Protein AF-A0A374HIF1-F1 (afdb_monomer)

Foldseek 3Di:
DDPDDDPDDDDDDDDPDDPPPDPPDDDPDDDPLQDDDPVLVVLLVVQLVQLVVVLVVQVVVVVVVDPDFWKKKWFFDPVQLDPVLVVVVQCLQCVVVDNQWPQDQASGITIGTDPDSVSSVSVNVLSVVRVVCRVNSSGTPHMHTDDQDFDPDDPVPPDGDRDRPHPDD

Sequence (169 aa):
MNEKYLPIKIFEKRKDYDDRSTEGGGDSHESSWVLHGEELNIHANYLNKNVRTVQASFKKWKEEQRTLPMIISTTVIDQAVAKTHRGRIVNLLENDGRDNVIGVFGDRQLLSMVTEESVLETICEALEKKEDEATLISSIADIDVFSPFIEPFEKENNVYSFLYNSKCR

Radius of gyration: 21.27 Å; Cα contacts (8 Å, |Δi|>4): 181; chains: 1; bounding box: 69×38×54 Å

Solvent-accessible surface area (backbone atoms only — not comparable to full-atom values): 10552 Å² total; per-residue (Å²): 134,84,84,78,75,73,87,80,81,83,84,73,80,83,67,100,67,74,91,56,81,73,82,69,79,80,71,88,66,82,61,92,76,50,41,58,74,68,61,33,50,53,49,32,53,50,50,46,52,34,49,52,52,41,50,58,48,49,53,52,46,60,73,67,64,57,92,65,76,52,40,32,33,39,29,43,30,82,90,38,68,48,74,73,51,46,53,56,57,49,51,57,60,29,67,82,80,46,92,25,65,78,46,72,49,62,95,46,27,37,32,30,49,55,88,53,72,66,48,58,50,50,47,46,54,53,45,68,40,45,86,87,31,24,63,61,53,44,29,46,69,45,50,45,71,54,73,84,81,77,69,81,81,52,84,89,71,81,59,87,69,82,73,79,71,73,76,84,128

Secondary structure (DSSP, 8-state):
-----------PPPPS---S--------SPPTT---HHHHHHHHHHHHHHHHHHHHHHHHHHHTT-SSPEEEEEEEPGGG-SHHHHHHHHHHHTTTSS--EEEEETTTEEEEEE-SHHHHHHHHHHHH-TTTTHHHHHHEEEEEE-----PPP-TTT------------

Mean predicted aligned error: 13.46 Å

Nearest PDB structures (foldseek):
  2ibo-assembly1_D  TM=5.120E-01  e=5.870E-01  Streptococcus pneumoniae TIGR4
  7e7i-assembly1_A  TM=5.452E-01  e=1.735E+00  Homo sapiens
  1zn0-assembly1_B  TM=5.148E-01  e=1.628E+00  Escherichia coli
  6zv9-assembly1_A  TM=3.798E-01  e=2.387E+00  synthetic construct

Structure (mmCIF, N/CA/C/O backbone):
data_AF-A0A374HIF1-F1
#
_entry.id   AF-A0A374HIF1-F1
#
loop_
_atom_site.group_PDB
_atom_site.id
_atom_site.type_symbol
_atom_site.label_atom_id
_atom_site.label_alt_id
_atom_site.label_comp_id
_atom_site.label_asym_id
_atom_site.label_entity_id
_atom_site.label_seq_id
_atom_site.pdbx_PDB_ins_code
_atom_site.Cartn_x
_atom_site.Cartn_y
_atom_site.Cartn_z
_atom_site.occupancy
_atom_site.B_iso_or_equiv
_atom_site.auth_seq_id
_atom_site.auth_comp_id
_atom_site.auth_asym_id
_atom_site.auth_atom_id
_atom_site.pdbx_PDB_model_num
ATOM 1 N N . MET A 1 1 ? -51.234 -22.488 -25.392 1.00 36.44 1 MET A N 1
ATOM 2 C CA . MET A 1 1 ? -50.145 -22.899 -24.483 1.00 36.44 1 MET A CA 1
ATOM 3 C C . MET A 1 1 ? -48.886 -22.233 -25.004 1.00 36.44 1 MET A C 1
ATOM 5 O O . MET A 1 1 ? -48.563 -22.444 -26.161 1.00 36.44 1 MET A O 1
ATOM 9 N N . ASN A 1 2 ? -48.292 -21.321 -24.233 1.00 48.66 2 ASN A N 1
ATOM 10 C CA . ASN A 1 2 ? -47.144 -20.526 -24.673 1.00 48.66 2 ASN A CA 1
ATOM 11 C C . ASN A 1 2 ? -45.870 -21.301 -24.321 1.00 48.66 2 ASN A C 1
ATOM 13 O O . ASN A 1 2 ? -45.522 -21.391 -23.143 1.00 48.66 2 ASN A O 1
ATOM 17 N N . GLU A 1 3 ? -45.215 -21.896 -25.315 1.00 55.22 3 GLU A N 1
ATOM 18 C CA . GLU A 1 3 ? -43.920 -22.543 -25.116 1.00 55.22 3 GLU A CA 1
ATOM 19 C C . GLU A 1 3 ? -42.866 -21.469 -24.827 1.00 55.22 3 GLU A C 1
ATOM 21 O O . GLU A 1 3 ? -42.396 -20.752 -25.708 1.00 55.22 3 GLU A O 1
ATOM 26 N N . LYS A 1 4 ? -42.538 -21.312 -23.542 1.00 54.22 4 LYS A N 1
ATOM 27 C CA . LYS A 1 4 ? -41.401 -20.513 -23.090 1.00 54.22 4 LYS A CA 1
ATOM 28 C C . LYS A 1 4 ? -40.127 -21.298 -23.384 1.00 54.22 4 LYS A C 1
ATOM 30 O O . LYS A 1 4 ? -39.724 -22.140 -22.586 1.00 54.22 4 LYS A O 1
ATOM 35 N N . TYR A 1 5 ? -39.480 -21.002 -24.503 1.00 63.34 5 TYR A N 1
ATOM 36 C CA . TYR A 1 5 ? -38.093 -21.402 -24.702 1.00 63.34 5 TYR A CA 1
ATOM 37 C C . TYR A 1 5 ? -37.232 -20.617 -23.707 1.00 63.34 5 TYR A C 1
ATOM 39 O O . TYR A 1 5 ? -37.193 -19.386 -23.736 1.00 63.34 5 TYR A O 1
ATOM 47 N N . LEU A 1 6 ? -36.585 -21.325 -22.778 1.00 68.31 6 LEU A N 1
ATOM 48 C CA . LEU A 1 6 ? -35.538 -20.737 -21.946 1.00 68.31 6 LEU A CA 1
ATOM 49 C C . LEU A 1 6 ? -34.458 -20.173 -22.885 1.00 68.31 6 LEU A C 1
ATOM 51 O O . LEU A 1 6 ? -34.111 -20.854 -23.852 1.00 68.31 6 LEU A O 1
ATOM 55 N N . PRO A 1 7 ? -33.922 -18.964 -22.648 1.00 59.06 7 PRO A N 1
ATOM 56 C CA . PRO A 1 7 ? -32.849 -18.436 -23.478 1.00 59.06 7 PRO A CA 1
ATOM 57 C C . PRO A 1 7 ? -31.642 -19.379 -23.397 1.00 59.06 7 PRO A C 1
ATOM 59 O O . PRO A 1 7 ? -30.983 -19.490 -22.362 1.00 59.06 7 PRO A O 1
ATOM 62 N N . ILE A 1 8 ? -31.379 -20.093 -24.492 1.00 68.25 8 ILE A N 1
ATOM 63 C CA . ILE A 1 8 ? -30.235 -20.994 -24.607 1.00 68.25 8 ILE A CA 1
ATOM 64 C C . ILE A 1 8 ? -28.992 -20.120 -24.751 1.00 68.25 8 ILE A C 1
ATOM 66 O O . ILE A 1 8 ? -28.794 -19.454 -25.766 1.00 68.25 8 ILE A O 1
ATOM 70 N N . LYS A 1 9 ? -28.147 -20.116 -23.719 1.00 58.75 9 LYS A N 1
ATOM 71 C CA . LYS A 1 9 ? -26.840 -19.462 -23.754 1.00 58.75 9 LYS A CA 1
ATOM 72 C C . LYS A 1 9 ? -25.814 -20.468 -24.267 1.00 58.75 9 LYS A C 1
ATOM 74 O O . LYS A 1 9 ? -25.386 -21.359 -23.538 1.00 58.75 9 LYS A O 1
ATOM 79 N N . ILE A 1 10 ? -25.479 -20.351 -25.547 1.00 67.75 10 ILE A N 1
ATOM 80 C CA . ILE A 1 10 ? -24.488 -21.197 -26.213 1.00 67.75 10 ILE A CA 1
ATOM 81 C C . ILE A 1 10 ? -23.098 -20.667 -25.854 1.00 67.75 10 ILE A C 1
ATOM 83 O O . ILE A 1 10 ? -22.796 -19.499 -26.090 1.00 67.75 10 ILE A O 1
ATOM 87 N N . PHE A 1 11 ? -22.258 -21.523 -25.277 1.00 63.53 11 PHE A N 1
ATOM 88 C CA . PHE A 1 11 ? -20.843 -21.241 -25.056 1.00 63.53 11 PHE A CA 1
ATOM 89 C C . PHE A 1 11 ? -20.039 -21.995 -26.116 1.00 63.53 11 PHE A C 1
ATOM 91 O O . PHE A 1 11 ? -19.940 -23.219 -26.068 1.00 63.53 11 PHE A O 1
ATOM 98 N N . GLU A 1 12 ? -19.489 -21.274 -27.090 1.00 65.06 12 GLU A N 1
ATOM 99 C CA . GLU A 1 12 ? -18.552 -21.833 -28.067 1.00 65.06 12 GLU A CA 1
ATOM 100 C C . GLU A 1 12 ? -17.117 -21.626 -27.551 1.00 65.06 12 GLU A C 1
ATOM 102 O O . GLU A 1 12 ? -16.785 -20.561 -27.018 1.00 65.06 12 GLU A O 1
ATOM 107 N N . LYS A 1 13 ? -16.250 -22.642 -27.679 1.00 64.44 13 LYS A N 1
ATOM 108 C CA . LYS A 1 13 ? -14.803 -22.450 -27.489 1.00 64.44 13 LYS A CA 1
ATOM 109 C C . LYS A 1 13 ? -14.331 -21.436 -28.532 1.00 64.44 13 LYS A C 1
ATOM 111 O O . LYS A 1 13 ? -14.732 -21.530 -29.689 1.00 64.44 13 LYS A O 1
ATOM 116 N N . ARG A 1 14 ? -13.501 -20.472 -28.122 1.00 54.78 14 ARG A N 1
ATOM 117 C CA . ARG A 1 14 ? -12.984 -19.431 -29.022 1.00 54.78 14 ARG A CA 1
ATOM 118 C C . ARG A 1 14 ? -12.375 -20.089 -30.264 1.00 54.78 14 ARG A C 1
ATOM 120 O O . ARG A 1 14 ? -11.536 -20.974 -30.126 1.00 54.78 14 ARG A O 1
ATOM 127 N N . LYS A 1 15 ? -12.835 -19.672 -31.445 1.00 57.47 15 LYS A N 1
ATOM 128 C CA . LYS A 1 15 ? -12.153 -19.943 -32.716 1.00 57.47 15 LYS A CA 1
ATOM 129 C C . LYS A 1 15 ? -10.858 -19.135 -32.710 1.00 57.47 15 LYS A C 1
ATOM 131 O O . LYS A 1 15 ? -10.864 -18.038 -32.161 1.00 57.47 15 LYS A O 1
ATOM 136 N N . ASP A 1 16 ? -9.786 -19.712 -33.244 1.00 55.06 16 ASP A N 1
ATOM 137 C CA . ASP A 1 16 ? -8.391 -19.251 -33.186 1.00 55.06 16 ASP A CA 1
ATOM 138 C C . ASP A 1 16 ? -8.149 -17.851 -33.786 1.00 55.06 16 ASP A C 1
ATOM 140 O O . ASP A 1 16 ? -7.482 -17.693 -34.807 1.00 55.06 16 ASP A O 1
ATOM 144 N N . TYR A 1 17 ? -8.696 -16.816 -33.156 1.00 50.25 17 TYR A N 1
ATOM 145 C CA . TYR A 1 17 ? -8.352 -15.431 -33.416 1.00 50.25 17 TYR A CA 1
ATOM 146 C C . TYR A 1 17 ? -8.548 -14.612 -32.139 1.00 50.25 17 TYR A C 1
ATOM 148 O O . TYR A 1 17 ? -9.664 -14.404 -31.656 1.00 50.25 17 TYR A O 1
ATOM 156 N N . ASP A 1 18 ? -7.420 -14.231 -31.549 1.00 48.94 18 ASP A N 1
ATOM 157 C CA . ASP A 1 18 ? -7.336 -13.373 -30.379 1.00 48.94 18 ASP A CA 1
ATOM 158 C C . ASP A 1 18 ? -7.453 -11.911 -30.831 1.00 48.94 18 ASP A C 1
ATOM 160 O O . ASP A 1 18 ? -6.488 -11.312 -31.291 1.00 48.94 18 ASP A O 1
ATOM 164 N N . ASP A 1 19 ? -8.656 -11.339 -30.736 1.00 55.94 19 ASP A N 1
ATOM 165 C CA . ASP A 1 19 ? -8.901 -9.903 -30.969 1.00 55.94 19 ASP A CA 1
ATOM 166 C C . ASP A 1 19 ? -8.434 -9.021 -29.793 1.00 55.94 19 ASP A C 1
ATOM 168 O O . ASP A 1 19 ? -8.687 -7.815 -29.749 1.00 55.94 19 ASP A O 1
ATOM 172 N N . ARG A 1 20 ? -7.746 -9.601 -28.804 1.00 53.78 20 ARG A N 1
ATOM 173 C CA . ARG A 1 20 ? -6.934 -8.840 -27.859 1.00 53.78 20 ARG A CA 1
ATOM 174 C C . ARG A 1 20 ? -5.504 -8.985 -28.338 1.00 53.78 20 ARG A C 1
ATOM 176 O O . ARG A 1 20 ? -5.039 -10.103 -28.499 1.00 53.78 20 ARG A O 1
ATOM 183 N N . SER A 1 21 ? -4.830 -7.862 -28.590 1.00 45.09 21 SER A N 1
ATOM 184 C CA . SER A 1 21 ? -3.400 -7.836 -28.896 1.00 45.09 21 SER A CA 1
ATOM 185 C C . SER A 1 21 ? -2.674 -8.907 -28.091 1.00 45.09 21 SER A C 1
ATOM 187 O O . SER A 1 21 ? -2.700 -8.869 -26.860 1.00 45.09 21 SER A O 1
ATOM 189 N N . THR A 1 22 ? -2.069 -9.855 -28.805 1.00 46.09 22 THR A N 1
ATOM 190 C CA . THR A 1 22 ? -1.144 -10.844 -28.259 1.00 46.09 22 THR A CA 1
ATOM 191 C C . THR A 1 22 ? -0.249 -10.165 -27.233 1.00 46.09 22 THR A C 1
ATOM 193 O O . THR A 1 22 ? 0.390 -9.161 -27.563 1.00 46.09 22 THR A O 1
ATOM 196 N N . GLU A 1 23 ? -0.232 -10.693 -26.005 1.00 48.03 23 GLU A N 1
ATOM 197 C CA . GLU A 1 23 ? 0.753 -10.331 -24.987 1.00 48.03 23 GLU A CA 1
ATOM 198 C C . GLU A 1 23 ? 2.130 -10.376 -25.658 1.00 48.03 23 GLU A C 1
ATOM 200 O O . GLU A 1 23 ? 2.598 -11.434 -26.085 1.00 48.03 23 GLU A O 1
ATOM 205 N N . GLY A 1 24 ? 2.722 -9.196 -25.860 1.00 39.97 24 GLY A N 1
ATOM 206 C CA . GLY A 1 24 ? 4.040 -9.073 -26.458 1.00 39.97 24 GLY A CA 1
ATOM 207 C C . GLY A 1 24 ? 5.019 -9.908 -25.647 1.00 39.97 24 GLY A C 1
ATOM 208 O O . GLY A 1 24 ? 5.002 -9.859 -24.415 1.00 39.97 24 GLY A O 1
ATOM 209 N N . GLY A 1 25 ? 5.840 -10.697 -26.347 1.00 44.19 25 GLY A N 1
ATOM 210 C CA . GLY A 1 25 ? 6.949 -11.425 -25.744 1.00 44.19 25 GLY A CA 1
ATOM 211 C C . GLY A 1 25 ? 7.717 -10.494 -24.815 1.00 44.19 25 GLY A C 1
ATOM 212 O O . GLY A 1 25 ? 8.058 -9.383 -25.215 1.00 44.19 25 GLY A O 1
ATOM 213 N N . GLY A 1 26 ? 7.889 -10.933 -23.566 1.00 44.94 26 GLY A N 1
ATOM 214 C CA . GLY A 1 26 ? 8.437 -10.123 -22.488 1.00 44.94 26 GLY A CA 1
ATOM 215 C C . GLY A 1 26 ? 9.757 -9.497 -22.900 1.00 44.94 26 GLY A C 1
ATOM 216 O O . GLY A 1 26 ? 10.765 -10.190 -23.028 1.00 44.94 26 GLY A O 1
ATOM 217 N N . ASP A 1 27 ? 9.730 -8.188 -23.110 1.00 48.81 27 ASP A N 1
ATOM 218 C CA . ASP A 1 27 ? 10.949 -7.415 -23.154 1.00 48.81 27 ASP A CA 1
ATOM 219 C C . ASP A 1 27 ? 11.495 -7.394 -21.723 1.00 48.81 27 ASP A C 1
ATOM 221 O O . ASP A 1 27 ? 10.815 -6.964 -20.792 1.00 48.81 27 ASP A O 1
ATOM 225 N N . SER A 1 28 ? 12.688 -7.948 -21.519 1.00 56.31 28 SER A N 1
ATOM 226 C CA . SER A 1 28 ? 13.335 -8.012 -20.203 1.00 56.31 28 SER A CA 1
ATOM 227 C C . SER A 1 28 ? 13.900 -6.660 -19.759 1.00 56.31 28 SER A C 1
ATOM 229 O O . SER A 1 28 ? 14.590 -6.593 -18.744 1.00 56.31 28 SER A O 1
ATOM 231 N N . HIS A 1 29 ? 13.670 -5.602 -20.540 1.00 59.28 29 HIS A N 1
ATOM 232 C CA . HIS A 1 29 ? 14.105 -4.255 -20.221 1.00 59.28 29 HIS A CA 1
ATOM 233 C C . HIS A 1 29 ? 13.167 -3.615 -19.200 1.00 59.28 29 HIS A C 1
ATOM 235 O O . HIS A 1 29 ? 11.941 -3.621 -19.331 1.00 59.28 29 HIS A O 1
ATOM 241 N N . GLU A 1 30 ? 13.777 -3.050 -18.165 1.00 65.88 30 GLU A N 1
ATOM 242 C CA . GLU A 1 30 ? 13.089 -2.246 -17.170 1.00 65.88 30 GLU A CA 1
ATOM 243 C C . GLU A 1 30 ? 12.402 -1.054 -17.848 1.00 65.88 30 GLU A C 1
ATOM 245 O O . GLU A 1 30 ? 12.957 -0.406 -18.739 1.00 65.88 30 GLU A O 1
ATOM 250 N N . SER A 1 31 ? 11.145 -0.806 -17.484 1.00 73.44 31 SER A N 1
ATOM 251 C CA . SER A 1 31 ? 10.349 0.221 -18.149 1.00 73.44 31 SER A CA 1
ATOM 252 C C . SER A 1 31 ? 10.857 1.622 -17.810 1.00 73.44 31 SER A C 1
ATOM 254 O O . SER A 1 31 ? 11.213 1.899 -16.671 1.00 73.44 31 SER A O 1
ATOM 256 N N . SER A 1 32 ? 10.792 2.551 -18.767 1.00 77.56 32 SER A N 1
ATOM 257 C CA . SER A 1 32 ? 11.322 3.920 -18.624 1.00 77.56 32 SER A CA 1
ATOM 258 C C . SER A 1 32 ? 10.659 4.779 -17.539 1.00 77.56 32 SER A C 1
ATOM 260 O O . SER A 1 32 ? 11.077 5.909 -17.319 1.00 77.56 32 SER A O 1
ATOM 262 N N . TRP A 1 33 ? 9.573 4.297 -16.937 1.00 80.38 33 TRP A N 1
ATOM 263 C CA . TRP A 1 33 ? 8.861 4.963 -15.848 1.00 80.38 33 TRP A CA 1
ATOM 264 C C . TRP A 1 33 ? 9.362 4.554 -14.461 1.00 80.38 33 TRP A C 1
ATOM 266 O O . TRP A 1 33 ? 8.919 5.132 -13.470 1.00 80.38 33 TRP A O 1
ATOM 276 N N . VAL A 1 34 ? 10.248 3.557 -14.371 1.00 84.25 34 VAL A N 1
ATOM 277 C CA . VAL A 1 34 ? 10.859 3.182 -13.098 1.00 84.25 34 VAL A CA 1
ATOM 278 C C . VAL A 1 34 ? 11.840 4.278 -12.682 1.00 84.25 34 VAL A C 1
ATOM 280 O O . VAL A 1 34 ? 12.711 4.687 -13.447 1.00 84.25 34 VAL A O 1
ATOM 283 N N . LEU A 1 35 ? 11.645 4.793 -11.472 1.00 86.06 35 LEU A N 1
ATOM 284 C CA . LEU A 1 35 ? 12.487 5.812 -10.866 1.00 86.06 35 LEU A CA 1
ATOM 285 C C . LEU A 1 35 ? 13.752 5.163 -10.307 1.00 86.06 35 LEU A C 1
ATOM 287 O O . LEU A 1 35 ? 13.701 4.078 -9.728 1.00 86.06 35 LEU A O 1
ATOM 291 N N . HIS A 1 36 ? 14.867 5.884 -10.385 1.00 88.50 36 HIS A N 1
ATOM 292 C CA . HIS A 1 36 ? 16.150 5.455 -9.829 1.00 88.50 36 HIS A CA 1
ATOM 293 C C . HIS A 1 36 ? 16.826 6.594 -9.065 1.00 88.50 36 HIS A C 1
ATOM 295 O O . HIS A 1 36 ? 16.493 7.771 -9.237 1.00 88.50 36 HIS A O 1
ATOM 301 N N . GLY A 1 37 ? 17.800 6.254 -8.217 1.00 88.19 37 GLY A N 1
ATOM 302 C CA . GLY A 1 37 ? 18.652 7.243 -7.563 1.00 88.19 37 GLY A CA 1
ATOM 303 C C . GLY A 1 37 ? 17.866 8.254 -6.722 1.00 88.19 37 GLY A C 1
ATOM 304 O O . GLY A 1 37 ? 17.100 7.887 -5.831 1.00 88.19 37 GLY A O 1
ATOM 305 N N . GLU A 1 38 ? 18.086 9.550 -6.946 1.00 88.94 38 GLU A N 1
ATOM 306 C CA . GLU A 1 38 ? 17.497 10.610 -6.116 1.00 88.94 38 GLU A CA 1
ATOM 307 C C . GLU A 1 38 ? 15.972 10.723 -6.272 1.00 88.94 38 GLU A C 1
ATOM 309 O O . GLU A 1 38 ? 15.271 10.894 -5.274 1.00 88.94 38 GLU A O 1
ATOM 314 N N . GLU A 1 39 ? 15.439 10.544 -7.482 1.00 88.12 39 GLU A N 1
ATOM 315 C CA . GLU A 1 39 ? 13.992 10.606 -7.734 1.00 88.12 39 GLU A CA 1
ATOM 316 C C . GLU A 1 39 ? 13.250 9.490 -6.993 1.00 88.12 39 GLU A C 1
ATOM 318 O O . GLU A 1 39 ? 12.257 9.746 -6.309 1.00 88.12 39 GLU A O 1
ATOM 323 N N . LEU A 1 40 ? 13.795 8.270 -7.036 1.00 90.06 40 LEU A N 1
ATOM 324 C CA . LEU A 1 40 ? 13.276 7.132 -6.280 1.00 90.06 40 LEU A CA 1
ATOM 325 C C . LEU A 1 40 ? 13.304 7.400 -4.773 1.00 90.06 40 LEU A C 1
ATOM 327 O O . LEU A 1 40 ? 12.344 7.106 -4.066 1.00 90.06 40 LEU A O 1
ATOM 331 N N . ASN A 1 41 ? 14.389 7.996 -4.274 1.00 88.38 41 ASN A N 1
ATOM 332 C CA . ASN A 1 41 ? 14.519 8.353 -2.864 1.00 88.38 41 ASN A CA 1
ATOM 333 C C . ASN A 1 41 ? 13.470 9.381 -2.426 1.00 88.38 41 ASN A C 1
ATOM 335 O O . ASN A 1 41 ? 12.874 9.238 -1.356 1.00 88.38 41 ASN A O 1
ATOM 339 N N . ILE A 1 42 ? 13.254 10.426 -3.225 1.00 92.06 42 ILE A N 1
ATOM 340 C CA . ILE A 1 42 ? 12.250 11.456 -2.945 1.00 92.06 42 ILE A CA 1
ATOM 341 C C . ILE A 1 42 ? 10.854 10.830 -2.929 1.00 92.06 42 ILE A C 1
ATOM 343 O O . ILE A 1 42 ? 10.094 11.070 -1.987 1.00 92.06 42 ILE A O 1
ATOM 347 N N . HIS A 1 43 ? 10.546 9.988 -3.916 1.00 92.50 43 HIS A N 1
ATOM 348 C CA . HIS A 1 43 ? 9.248 9.329 -4.035 1.00 92.50 43 HIS A CA 1
ATOM 349 C C . HIS A 1 43 ? 8.986 8.329 -2.903 1.00 92.50 43 HIS A C 1
ATOM 351 O O . HIS A 1 43 ? 7.953 8.394 -2.240 1.00 92.50 43 HIS A O 1
ATOM 357 N N . ALA A 1 44 ? 9.963 7.481 -2.572 1.00 90.94 44 ALA A N 1
ATOM 358 C CA . ALA A 1 44 ? 9.883 6.571 -1.429 1.00 90.94 44 ALA A CA 1
ATOM 359 C C . ALA A 1 44 ? 9.658 7.328 -0.108 1.00 90.94 44 ALA A C 1
ATOM 361 O O . ALA A 1 44 ? 8.845 6.928 0.724 1.00 90.94 44 ALA A O 1
ATOM 362 N N . ASN A 1 45 ? 10.346 8.459 0.089 1.00 92.00 45 ASN A N 1
ATOM 363 C CA . ASN A 1 45 ? 10.152 9.309 1.264 1.00 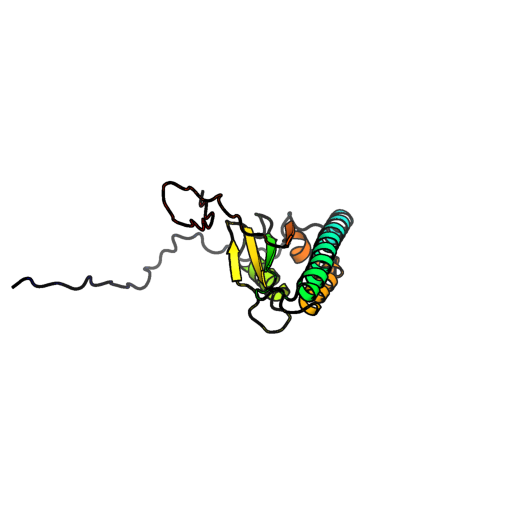92.00 45 ASN A CA 1
ATOM 364 C C . ASN A 1 45 ? 8.757 9.948 1.302 1.00 92.00 45 ASN A C 1
ATOM 366 O O . ASN A 1 45 ? 8.204 10.132 2.388 1.00 92.00 45 ASN A O 1
ATOM 370 N N . TYR A 1 46 ? 8.201 10.311 0.146 1.00 93.69 46 TYR A N 1
ATOM 371 C CA . TYR A 1 46 ? 6.836 10.815 0.031 1.00 93.69 46 TYR A CA 1
ATOM 372 C C . TYR A 1 46 ? 5.819 9.737 0.426 1.00 93.69 46 TYR A C 1
ATOM 374 O O . TYR A 1 46 ? 5.051 9.953 1.363 1.00 93.69 46 TYR A O 1
ATOM 382 N N . LEU A 1 47 ? 5.899 8.544 -0.169 1.00 92.44 47 LEU A N 1
ATOM 383 C CA . LEU A 1 47 ? 5.014 7.427 0.172 1.00 92.44 47 LEU A CA 1
ATOM 384 C C . LEU A 1 47 ? 5.121 7.043 1.655 1.00 92.44 47 LEU A C 1
ATOM 386 O O . LEU A 1 47 ? 4.105 6.871 2.324 1.00 92.44 47 LEU A O 1
ATOM 390 N N . ASN A 1 48 ? 6.332 7.015 2.217 1.00 92.38 48 ASN A N 1
ATOM 391 C CA . ASN A 1 48 ? 6.537 6.757 3.645 1.00 92.38 48 ASN A CA 1
ATOM 392 C C . ASN A 1 48 ? 5.851 7.794 4.550 1.00 92.38 48 ASN A C 1
ATOM 394 O O . ASN A 1 48 ? 5.334 7.446 5.613 1.00 92.38 48 ASN A O 1
ATOM 398 N N . LYS A 1 49 ? 5.811 9.075 4.160 1.00 93.38 49 LYS A N 1
ATOM 399 C CA . LYS A 1 49 ? 5.055 10.095 4.910 1.00 93.38 49 LYS A CA 1
ATOM 400 C C . LYS A 1 49 ? 3.552 9.827 4.864 1.00 93.38 49 LYS A C 1
ATOM 402 O O . LYS A 1 49 ? 2.879 10.005 5.884 1.00 93.38 49 LYS A O 1
ATOM 407 N N . ASN A 1 50 ? 3.041 9.371 3.726 1.00 93.44 50 ASN A N 1
ATOM 408 C CA . ASN A 1 50 ? 1.623 9.069 3.572 1.00 93.44 50 ASN A CA 1
ATOM 409 C C . ASN A 1 50 ? 1.243 7.846 4.418 1.00 93.44 50 ASN A C 1
ATOM 411 O O . ASN A 1 50 ? 0.320 7.924 5.228 1.00 93.44 50 ASN A O 1
ATOM 415 N N . VAL A 1 51 ? 2.048 6.777 4.388 1.00 92.06 51 VAL A N 1
ATOM 416 C CA . VAL A 1 51 ? 1.839 5.593 5.243 1.00 92.06 51 VAL A CA 1
ATOM 417 C C . VAL A 1 51 ? 1.906 5.951 6.730 1.00 92.06 51 VAL A C 1
ATOM 419 O O . VAL A 1 51 ? 1.054 5.515 7.500 1.00 92.06 51 VAL A O 1
ATOM 422 N N . ARG A 1 52 ? 2.832 6.819 7.160 1.00 92.19 52 ARG A N 1
ATOM 423 C CA . ARG A 1 52 ? 2.865 7.316 8.553 1.00 92.19 52 ARG A CA 1
ATOM 424 C C . ARG A 1 52 ? 1.602 8.093 8.937 1.00 92.19 52 ARG A C 1
ATOM 426 O O . ARG A 1 52 ? 1.141 8.003 10.076 1.00 92.19 52 ARG A O 1
ATOM 433 N N . THR A 1 53 ? 1.020 8.836 7.999 1.00 92.94 53 THR A N 1
ATOM 434 C CA . THR A 1 53 ? -0.259 9.539 8.201 1.00 92.94 53 THR A CA 1
ATOM 435 C C . THR A 1 53 ? -1.417 8.548 8.343 1.00 92.94 53 THR A C 1
ATOM 437 O O . THR A 1 53 ? -2.265 8.699 9.231 1.00 92.94 53 THR A O 1
ATOM 440 N N . VAL A 1 54 ? -1.415 7.484 7.539 1.00 92.69 54 VAL A N 1
ATOM 441 C CA . VAL A 1 54 ? -2.353 6.362 7.660 1.00 92.69 54 VAL A CA 1
ATOM 442 C C . VAL A 1 54 ? -2.185 5.657 9.009 1.00 92.69 54 VAL A C 1
ATOM 444 O O . VAL A 1 54 ? -3.178 5.453 9.700 1.00 92.69 54 VAL A O 1
ATOM 447 N N . GLN A 1 55 ? -0.958 5.370 9.457 1.00 92.44 55 GLN A N 1
ATOM 448 C CA . GLN A 1 55 ? -0.684 4.767 10.771 1.00 92.44 55 GLN A CA 1
ATOM 449 C C . GLN A 1 55 ? -1.229 5.619 11.923 1.00 92.44 55 GLN A C 1
ATOM 451 O O . GLN A 1 55 ? -1.882 5.103 12.830 1.00 92.44 55 GLN A O 1
ATOM 456 N N . ALA A 1 56 ? -1.009 6.936 11.884 1.00 91.94 56 ALA A N 1
ATOM 457 C CA . ALA A 1 56 ? -1.558 7.850 12.884 1.00 91.94 56 ALA A CA 1
ATOM 458 C C . ALA A 1 56 ? -3.097 7.844 12.883 1.00 91.94 56 ALA A C 1
ATOM 460 O O . ALA A 1 56 ? -3.724 7.874 13.944 1.00 91.94 56 ALA A O 1
ATOM 461 N N . SER A 1 57 ? -3.709 7.765 11.700 1.00 90.25 57 SER A N 1
ATOM 462 C CA . SER A 1 57 ? -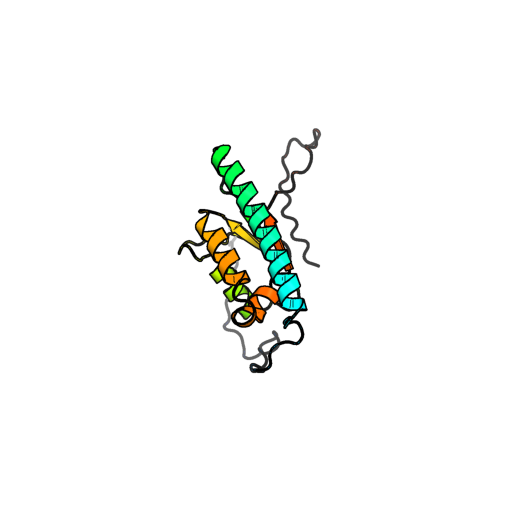5.162 7.649 11.553 1.00 90.25 57 SER A CA 1
ATOM 463 C C . SER A 1 57 ? -5.675 6.308 12.082 1.00 90.25 57 SER A C 1
ATOM 465 O O . SER A 1 57 ? -6.703 6.268 12.753 1.00 90.25 57 SER A O 1
ATOM 467 N N . PHE A 1 58 ? -4.947 5.217 11.840 1.00 90.12 58 PHE A N 1
ATOM 468 C CA . PHE A 1 58 ? -5.290 3.876 12.305 1.00 90.12 58 PHE A CA 1
ATOM 469 C C . PHE A 1 58 ? -5.260 3.764 13.832 1.00 90.12 58 PHE A C 1
ATOM 471 O O . PHE A 1 58 ? -6.158 3.164 14.422 1.00 90.12 58 PHE A O 1
ATOM 478 N N . LYS A 1 59 ? -4.295 4.417 14.493 1.00 90.19 59 LYS A N 1
ATOM 479 C CA . LYS A 1 59 ? -4.252 4.509 15.963 1.00 90.19 59 LYS A CA 1
ATOM 480 C C . LYS A 1 59 ? -5.500 5.186 16.521 1.00 90.19 59 LYS A C 1
ATOM 482 O O . LYS A 1 59 ? -6.172 4.604 17.368 1.00 90.19 59 LYS A O 1
ATOM 487 N N . LYS A 1 60 ? -5.875 6.344 15.968 1.00 89.69 60 LYS A N 1
ATOM 488 C CA . LYS A 1 60 ? -7.121 7.039 16.338 1.00 89.69 60 LYS A CA 1
ATOM 489 C C . LYS A 1 60 ? -8.358 6.178 16.080 1.00 89.69 60 LYS A C 1
ATOM 491 O O . LYS A 1 60 ? -9.255 6.118 16.907 1.00 89.69 60 LYS A O 1
ATOM 496 N N . TRP A 1 61 ? -8.393 5.460 14.960 1.00 87.38 61 TRP A N 1
ATOM 497 C CA . TRP A 1 61 ? -9.499 4.561 14.623 1.00 87.38 61 TRP A CA 1
ATOM 498 C C . TRP A 1 61 ? -9.665 3.415 15.627 1.00 87.38 61 TRP A C 1
ATOM 500 O O . TRP A 1 61 ? -10.794 3.091 16.000 1.00 87.38 61 TRP A O 1
ATOM 510 N N . LYS A 1 62 ? -8.551 2.823 16.088 1.00 86.38 62 LYS A N 1
ATOM 511 C CA . LYS A 1 62 ? -8.550 1.809 17.155 1.00 86.38 62 LYS A CA 1
ATOM 512 C C . LYS A 1 62 ? -9.023 2.398 18.491 1.00 86.38 62 LYS A C 1
ATOM 514 O O . LYS A 1 62 ? -9.825 1.763 19.172 1.00 86.38 62 LYS A O 1
ATOM 519 N N . GLU A 1 63 ? -8.580 3.606 18.845 1.00 88.69 63 GLU A N 1
ATOM 520 C CA . GLU A 1 63 ? -9.022 4.315 20.059 1.00 88.69 63 GLU A CA 1
ATOM 521 C C . GLU A 1 63 ? -10.527 4.629 20.041 1.00 88.69 63 GLU A C 1
ATOM 523 O O . GLU A 1 63 ? -11.205 4.479 21.055 1.00 88.69 63 GLU A O 1
ATOM 528 N N . GLU A 1 64 ? -11.066 5.000 18.879 1.00 87.69 64 GLU A N 1
ATOM 529 C CA . GLU A 1 64 ? -12.487 5.305 18.676 1.00 87.69 64 GLU A CA 1
ATOM 530 C C . GLU A 1 64 ? -13.397 4.058 18.662 1.00 87.69 64 GLU A C 1
ATOM 532 O O . GLU A 1 64 ? -14.614 4.200 18.553 1.00 87.69 64 GLU A O 1
ATOM 537 N N . GLN A 1 65 ? -12.837 2.843 18.772 1.00 80.25 65 GLN A N 1
ATOM 538 C CA . GLN A 1 65 ? -13.566 1.561 18.801 1.00 80.25 65 GLN A CA 1
ATOM 539 C C . GLN A 1 65 ? -14.609 1.414 17.680 1.00 80.25 65 GLN A C 1
ATOM 541 O O . GLN A 1 65 ? -15.712 0.894 17.877 1.00 80.25 65 GLN A O 1
ATOM 546 N N . ARG A 1 66 ? -14.276 1.891 16.478 1.00 76.88 66 ARG A N 1
ATOM 547 C CA . ARG A 1 66 ? -15.187 1.833 15.332 1.00 76.88 66 ARG A CA 1
ATOM 548 C C . ARG A 1 66 ? -15.481 0.387 14.933 1.00 76.88 66 ARG A C 1
ATOM 550 O O . ARG A 1 66 ? -14.597 -0.462 14.904 1.00 76.88 66 ARG A O 1
ATOM 557 N N . THR A 1 67 ? -16.738 0.124 14.579 1.00 76.81 67 THR A N 1
ATOM 558 C CA . THR A 1 67 ? -17.223 -1.218 14.210 1.00 76.81 67 THR A CA 1
ATOM 559 C C . THR A 1 67 ? -16.735 -1.674 12.836 1.00 76.81 67 THR A C 1
ATOM 561 O O . THR A 1 67 ? -16.593 -2.869 12.597 1.00 76.81 67 THR A O 1
ATOM 564 N N . LEU A 1 68 ? -16.509 -0.731 11.919 1.00 81.69 68 LEU A N 1
ATOM 565 C CA . LEU A 1 68 ? -16.041 -1.030 10.570 1.00 81.69 68 LEU A CA 1
ATOM 566 C C . LEU A 1 68 ? -14.508 -0.997 10.516 1.00 81.69 68 LEU A C 1
ATOM 568 O O . LEU A 1 68 ? -13.896 -0.186 11.218 1.00 81.69 68 LEU A O 1
ATOM 572 N N . PRO A 1 69 ? -13.880 -1.841 9.682 1.00 84.06 69 PRO A N 1
ATOM 573 C CA . PRO A 1 69 ? -12.446 -1.765 9.449 1.00 84.06 69 PRO A CA 1
ATOM 574 C C . PRO A 1 69 ? -12.084 -0.448 8.756 1.00 84.06 69 PRO A C 1
ATOM 576 O O . PRO A 1 69 ? -12.873 0.109 7.988 1.00 84.06 69 PRO A O 1
ATOM 579 N N . MET A 1 70 ? -10.872 0.040 9.014 1.00 88.69 70 MET A N 1
ATOM 580 C CA . MET A 1 70 ? -10.305 1.133 8.232 1.00 88.69 70 MET A CA 1
ATOM 581 C C . MET A 1 70 ? -9.988 0.630 6.823 1.00 88.69 70 MET A C 1
ATOM 583 O O . MET A 1 70 ? -9.431 -0.455 6.661 1.00 88.69 70 MET A O 1
ATOM 587 N N . ILE A 1 71 ? -10.313 1.438 5.818 1.00 90.75 71 ILE A N 1
ATOM 588 C CA . ILE A 1 71 ? -9.984 1.172 4.418 1.00 90.75 71 ILE A CA 1
ATOM 589 C C . ILE A 1 71 ? -8.926 2.182 3.982 1.00 90.75 71 ILE A C 1
ATOM 591 O O . ILE A 1 71 ? -9.010 3.362 4.329 1.00 90.75 71 ILE A O 1
ATOM 595 N N . ILE A 1 72 ? -7.949 1.725 3.211 1.00 92.31 72 ILE A N 1
ATOM 596 C CA . ILE A 1 72 ? -6.964 2.567 2.537 1.00 92.31 72 ILE A CA 1
ATOM 597 C C . ILE A 1 72 ? -7.127 2.444 1.026 1.00 92.31 72 ILE A C 1
ATOM 599 O O . ILE A 1 72 ? -7.583 1.420 0.513 1.00 92.31 72 ILE A O 1
ATOM 603 N N . SER A 1 73 ? -6.768 3.507 0.319 1.00 91.06 73 SER A N 1
ATOM 604 C CA . SER A 1 73 ? -6.709 3.552 -1.135 1.00 91.06 73 SER A CA 1
ATOM 605 C C . SER A 1 73 ? -5.264 3.705 -1.591 1.00 91.06 73 SER A C 1
ATOM 607 O O . SER A 1 73 ? -4.627 4.717 -1.301 1.00 91.06 73 SER A O 1
ATOM 609 N N . THR A 1 74 ? -4.768 2.726 -2.340 1.00 90.81 74 THR A N 1
ATOM 610 C CA . THR A 1 74 ? -3.458 2.767 -2.998 1.00 90.81 74 THR A CA 1
ATOM 611 C C . THR A 1 74 ? -3.653 3.115 -4.467 1.00 90.81 74 THR A C 1
ATOM 613 O O . THR A 1 74 ? -4.246 2.344 -5.222 1.00 90.81 74 THR A O 1
ATOM 616 N N . THR A 1 75 ? -3.172 4.280 -4.887 1.00 89.38 75 THR A N 1
ATOM 617 C CA . THR A 1 75 ? -3.263 4.740 -6.275 1.00 89.38 75 THR A CA 1
ATOM 618 C C . THR A 1 75 ? -2.064 4.231 -7.067 1.00 89.38 75 THR A C 1
ATOM 620 O O . THR A 1 75 ? -0.923 4.436 -6.667 1.00 89.38 75 THR A O 1
ATOM 623 N N . VAL A 1 76 ? -2.314 3.596 -8.209 1.00 87.62 76 VAL A N 1
ATOM 624 C CA . VAL A 1 76 ? -1.287 3.056 -9.114 1.00 87.62 76 VAL A CA 1
ATOM 625 C C . VAL A 1 76 ? -1.036 4.036 -10.268 1.00 87.62 76 VAL A C 1
ATOM 627 O O . VAL A 1 76 ? -1.961 4.719 -10.731 1.00 87.62 76 VAL A O 1
ATOM 630 N N . ILE A 1 77 ? 0.205 4.150 -10.751 1.00 83.88 77 ILE A N 1
ATOM 631 C CA . ILE A 1 77 ? 0.511 4.952 -11.949 1.00 83.88 77 ILE A CA 1
ATOM 632 C C . ILE A 1 77 ? -0.117 4.322 -13.211 1.00 83.88 77 ILE A C 1
ATOM 634 O O . ILE A 1 77 ? -0.216 3.101 -13.292 1.00 83.88 77 ILE A O 1
ATOM 638 N N . ASP A 1 78 ? -0.501 5.117 -14.222 1.00 75.88 78 ASP A N 1
ATOM 639 C CA . ASP A 1 78 ? -1.130 4.606 -15.466 1.00 75.88 78 ASP A CA 1
ATOM 640 C C . ASP A 1 78 ? -0.293 3.513 -16.131 1.00 75.88 78 ASP A C 1
ATOM 642 O O . ASP A 1 78 ? -0.799 2.493 -16.595 1.00 75.88 78 ASP A O 1
ATOM 646 N N . GLN A 1 79 ? 1.019 3.730 -16.148 1.00 70.06 79 GLN A N 1
ATOM 647 C CA . GLN A 1 79 ? 1.983 2.865 -16.815 1.00 70.06 79 GLN A CA 1
ATOM 648 C C . GLN A 1 79 ? 2.188 1.531 -16.076 1.00 70.06 79 GLN A C 1
ATOM 650 O O . GLN A 1 79 ? 2.694 0.582 -16.669 1.00 70.06 79 GLN A O 1
ATOM 65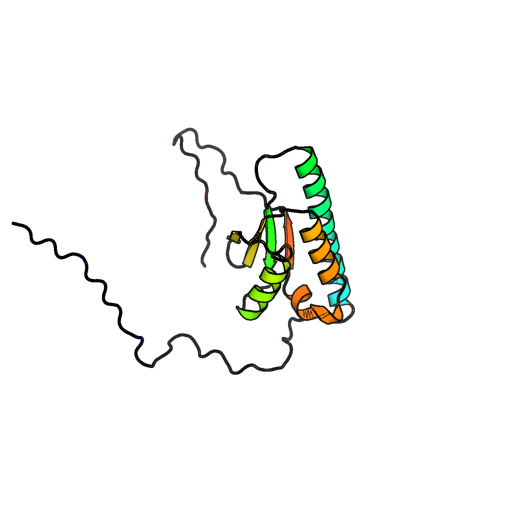5 N N . ALA A 1 80 ? 1.738 1.431 -14.819 1.00 65.44 80 ALA A N 1
ATOM 656 C CA . ALA A 1 80 ? 1.836 0.240 -13.980 1.00 65.44 80 ALA A CA 1
ATOM 657 C C . ALA A 1 80 ? 0.478 -0.447 -13.731 1.00 65.44 80 ALA A C 1
ATOM 659 O O . ALA A 1 80 ? 0.395 -1.377 -12.931 1.00 65.44 80 ALA A O 1
ATOM 660 N N . VAL A 1 81 ? -0.586 -0.063 -14.451 1.00 62.22 81 VAL A N 1
ATOM 661 C CA . VAL A 1 81 ? -1.903 -0.738 -14.390 1.00 62.22 81 VAL A CA 1
ATOM 662 C C . VAL A 1 81 ? -1.852 -2.169 -14.970 1.00 62.22 81 VAL A C 1
ATOM 664 O O . VAL A 1 81 ? -2.786 -2.957 -14.798 1.00 62.22 81 VAL A O 1
ATOM 667 N N . ALA A 1 82 ? -0.754 -2.558 -15.629 1.00 64.38 82 ALA A N 1
ATOM 668 C CA . ALA A 1 82 ? -0.589 -3.897 -16.188 1.00 64.38 82 ALA A CA 1
ATOM 669 C C . ALA A 1 82 ? -0.656 -5.014 -15.121 1.00 64.38 82 ALA A C 1
ATOM 671 O O . ALA A 1 82 ? -0.233 -4.866 -13.970 1.00 64.38 82 ALA A O 1
ATOM 672 N N . LYS A 1 83 ? -1.176 -6.179 -15.538 1.00 62.53 83 LYS A N 1
ATOM 673 C CA . LYS A 1 83 ? -1.547 -7.319 -14.677 1.00 62.53 83 LYS A CA 1
ATOM 674 C C . LYS A 1 83 ? -0.416 -7.802 -13.754 1.00 62.53 83 LYS A C 1
ATOM 676 O O . LYS A 1 83 ? -0.687 -8.186 -12.619 1.00 62.53 83 LYS A O 1
ATOM 681 N N . THR A 1 84 ? 0.833 -7.750 -14.215 1.00 60.22 84 THR A N 1
ATOM 682 C CA . THR A 1 84 ? 2.015 -8.206 -13.464 1.00 60.22 84 THR A CA 1
ATOM 683 C C . THR A 1 84 ? 2.352 -7.294 -12.282 1.00 60.22 84 THR A C 1
ATOM 685 O O . THR A 1 84 ? 2.659 -7.784 -11.197 1.00 60.22 84 THR A O 1
ATOM 688 N N . HIS A 1 85 ? 2.247 -5.972 -12.450 1.00 69.94 85 HIS A N 1
ATOM 689 C CA . HIS A 1 85 ? 2.553 -5.010 -11.383 1.00 69.94 85 HIS A CA 1
ATOM 690 C C . HIS A 1 85 ? 1.444 -4.975 -10.334 1.00 69.94 85 HIS A C 1
ATOM 692 O O . HIS A 1 85 ? 1.731 -4.960 -9.138 1.00 69.94 85 HIS A O 1
ATOM 698 N N . ARG A 1 86 ? 0.181 -5.096 -10.766 1.00 72.06 86 ARG A N 1
ATOM 699 C CA . ARG A 1 86 ? -0.957 -5.231 -9.850 1.00 72.06 86 ARG A CA 1
ATOM 700 C C . ARG A 1 86 ? -0.786 -6.407 -8.887 1.00 72.06 86 ARG A C 1
ATOM 702 O O . ARG A 1 86 ? -1.066 -6.244 -7.708 1.00 72.06 86 ARG A O 1
ATOM 709 N N . GLY A 1 87 ? -0.305 -7.560 -9.360 1.00 75.81 87 GLY A N 1
ATOM 710 C CA . GLY A 1 87 ? -0.058 -8.722 -8.498 1.00 75.81 87 GLY A CA 1
ATOM 711 C C . GLY A 1 87 ? 0.948 -8.433 -7.379 1.00 75.81 87 GLY A C 1
ATOM 712 O O . GLY A 1 87 ? 0.723 -8.821 -6.240 1.00 75.81 87 GLY A O 1
ATOM 713 N N . ARG A 1 88 ? 2.017 -7.681 -7.671 1.00 80.12 88 ARG A N 1
ATOM 714 C CA . ARG A 1 88 ? 3.006 -7.277 -6.658 1.00 80.12 88 ARG A CA 1
ATOM 715 C C . ARG A 1 88 ? 2.427 -6.323 -5.613 1.00 80.12 88 ARG A C 1
ATOM 717 O O . ARG A 1 88 ? 2.675 -6.515 -4.430 1.00 80.12 88 ARG A O 1
ATOM 724 N N . ILE A 1 89 ? 1.630 -5.342 -6.037 1.00 83.25 89 ILE A N 1
ATOM 725 C CA . ILE A 1 89 ? 0.979 -4.397 -5.114 1.00 83.25 89 ILE A CA 1
ATOM 726 C C . ILE A 1 89 ? -0.058 -5.120 -4.244 1.00 83.25 89 ILE A C 1
ATOM 728 O O . ILE A 1 89 ? -0.137 -4.872 -3.049 1.00 83.25 89 ILE A O 1
ATOM 732 N N . VAL A 1 90 ? -0.824 -6.051 -4.818 1.00 81.81 90 VAL A N 1
ATOM 733 C CA . VAL A 1 90 ? -1.774 -6.883 -4.062 1.00 81.81 90 VAL A CA 1
ATOM 734 C C . VAL A 1 90 ? -1.044 -7.721 -3.010 1.00 81.81 90 VAL A C 1
ATOM 736 O O . VAL A 1 90 ? -1.419 -7.668 -1.845 1.00 81.81 90 VAL A O 1
ATOM 739 N N . ASN A 1 91 ? 0.058 -8.382 -3.377 1.00 82.81 91 ASN A N 1
ATOM 740 C CA . ASN A 1 91 ? 0.864 -9.153 -2.425 1.00 82.81 91 ASN A CA 1
ATOM 741 C C . ASN A 1 91 ? 1.404 -8.292 -1.271 1.00 82.81 91 ASN A C 1
ATOM 743 O O . ASN A 1 91 ? 1.499 -8.774 -0.147 1.00 82.81 91 ASN A O 1
ATOM 747 N N . LEU A 1 92 ? 1.743 -7.022 -1.530 1.00 83.62 92 LEU A N 1
ATOM 748 C CA . LEU A 1 92 ? 2.162 -6.087 -0.484 1.00 83.62 92 LEU A CA 1
ATOM 749 C C . LEU A 1 92 ? 1.029 -5.809 0.523 1.00 83.62 92 LEU A C 1
ATOM 751 O O . LEU A 1 92 ? 1.280 -5.686 1.719 1.00 83.62 92 LEU A O 1
ATOM 755 N N . LEU A 1 93 ? -0.212 -5.713 0.042 1.00 79.69 93 LEU A N 1
ATOM 756 C CA . LEU A 1 93 ? -1.395 -5.421 0.858 1.00 79.69 93 LEU A CA 1
ATOM 757 C C . LEU A 1 93 ? -1.947 -6.665 1.585 1.00 79.69 93 LEU A C 1
ATOM 759 O O . LEU A 1 93 ? -2.562 -6.535 2.642 1.00 79.69 93 LEU A O 1
ATOM 763 N N . GLU A 1 94 ? -1.699 -7.864 1.059 1.00 82.12 94 GLU A N 1
ATOM 764 C CA . GLU A 1 94 ? -2.118 -9.164 1.619 1.00 82.12 94 GLU A CA 1
ATOM 765 C C . GLU A 1 94 ? -1.035 -9.824 2.500 1.00 82.12 94 GLU A C 1
ATOM 767 O O . GLU A 1 94 ? -1.003 -11.043 2.683 1.00 82.12 94 GLU A O 1
ATOM 772 N N . ASN A 1 95 ? -0.115 -9.035 3.066 1.00 73.31 95 ASN A N 1
ATOM 773 C CA . ASN A 1 95 ? 1.054 -9.584 3.764 1.00 73.31 95 ASN A CA 1
ATOM 774 C C . ASN A 1 95 ? 0.755 -10.256 5.126 1.00 73.31 95 ASN A C 1
ATOM 776 O O . ASN A 1 95 ? 1.608 -10.939 5.685 1.00 73.31 95 ASN A O 1
ATOM 780 N N . ASP A 1 96 ? -0.446 -10.111 5.685 1.00 69.94 96 ASP A N 1
ATOM 781 C CA . ASP A 1 96 ? -0.845 -10.802 6.923 1.00 69.94 96 ASP A CA 1
ATOM 782 C C . ASP A 1 96 ? -1.432 -12.208 6.670 1.00 69.94 96 ASP A C 1
ATOM 784 O O . ASP A 1 96 ? -1.934 -12.855 7.594 1.00 69.94 96 ASP A O 1
ATOM 788 N N . GLY A 1 97 ? -1.374 -12.691 5.422 1.00 66.31 97 GLY A N 1
ATOM 789 C CA . GLY A 1 97 ? -1.944 -13.972 5.007 1.00 66.31 97 GLY A CA 1
ATOM 790 C C . GLY A 1 97 ? -3.470 -13.955 4.891 1.00 66.31 97 GLY A C 1
ATOM 791 O O . GLY A 1 97 ? -4.083 -15.023 4.800 1.00 66.31 97 GLY A O 1
ATOM 792 N N . ARG A 1 98 ? -4.092 -12.768 4.916 1.00 74.44 98 ARG A N 1
ATOM 793 C CA . ARG A 1 98 ? -5.526 -12.563 4.700 1.00 74.44 98 ARG A CA 1
ATOM 794 C C . ARG A 1 98 ? -5.764 -11.826 3.387 1.00 74.44 98 ARG A C 1
ATOM 796 O O . ARG A 1 98 ? -4.943 -11.035 2.932 1.00 74.44 98 ARG A O 1
ATOM 803 N N . ASP A 1 99 ? -6.936 -12.071 2.810 1.00 77.69 99 ASP A N 1
ATOM 804 C CA . ASP A 1 99 ? -7.437 -11.301 1.674 1.00 77.69 99 ASP A CA 1
ATOM 805 C C . ASP A 1 99 ? -7.912 -9.928 2.176 1.00 77.69 99 ASP A C 1
ATOM 807 O O . ASP A 1 99 ? -9.051 -9.749 2.621 1.00 77.69 99 ASP A O 1
ATOM 811 N N . ASN A 1 100 ? -6.977 -8.978 2.207 1.00 83.06 100 ASN A N 1
ATOM 812 C CA . ASN A 1 100 ? -7.237 -7.608 2.637 1.00 83.06 100 ASN A CA 1
ATOM 813 C C . ASN A 1 100 ? -7.727 -6.733 1.486 1.00 83.06 100 ASN A C 1
ATOM 815 O O . ASN A 1 100 ? -8.200 -5.623 1.733 1.00 83.06 100 ASN A O 1
ATOM 819 N N . VAL A 1 101 ? -7.600 -7.176 0.235 1.00 84.12 101 VAL A N 1
ATOM 820 C CA . VAL A 1 101 ? -7.912 -6.353 -0.931 1.00 84.12 101 VAL A CA 1
ATOM 821 C C . VAL A 1 101 ? -9.395 -6.480 -1.259 1.00 84.12 101 VAL A C 1
ATOM 823 O O . VAL A 1 101 ? -9.890 -7.505 -1.704 1.00 84.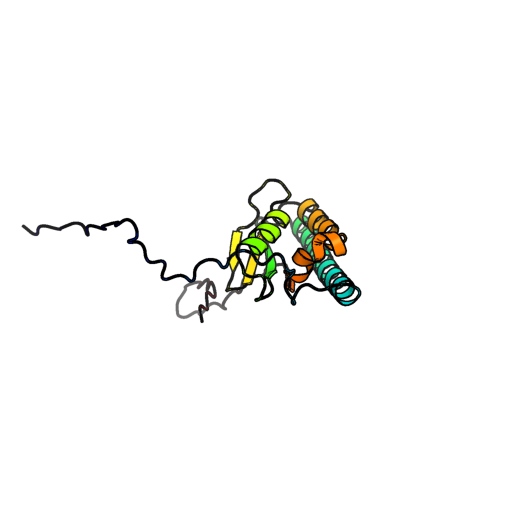12 101 VAL A O 1
ATOM 826 N N . ILE A 1 102 ? -10.127 -5.381 -1.098 1.00 85.44 102 ILE A N 1
ATOM 827 C CA . ILE A 1 102 ? -11.562 -5.326 -1.398 1.00 85.44 102 ILE A CA 1
ATOM 828 C C . ILE A 1 102 ? -11.783 -5.319 -2.915 1.00 85.44 102 ILE A C 1
ATOM 830 O O . ILE A 1 102 ? -12.722 -5.931 -3.426 1.00 85.44 102 ILE A O 1
ATOM 834 N N . GLY A 1 103 ? -10.938 -4.592 -3.653 1.00 82.12 103 GLY A N 1
ATOM 835 C CA . GLY A 1 103 ? -11.053 -4.484 -5.103 1.00 82.12 103 GLY A CA 1
ATOM 836 C C . GLY A 1 103 ? -10.437 -3.215 -5.681 1.00 82.12 103 GLY A C 1
ATOM 837 O O . GLY A 1 103 ? -9.607 -2.560 -5.056 1.00 82.12 103 GLY A O 1
ATOM 838 N N . VAL A 1 104 ? -10.845 -2.885 -6.907 1.00 82.81 104 VAL A N 1
ATOM 839 C CA . VAL A 1 104 ? -10.436 -1.657 -7.605 1.00 82.81 104 VAL A CA 1
ATOM 840 C C . VAL A 1 104 ? -11.560 -0.632 -7.503 1.00 82.81 104 VAL A C 1
ATOM 842 O O . VAL A 1 104 ? -12.721 -0.961 -7.744 1.00 82.81 104 VAL A O 1
ATOM 845 N N . PHE A 1 105 ? -11.212 0.605 -7.176 1.00 80.75 105 PHE A N 1
ATOM 846 C CA . PHE A 1 105 ? -12.085 1.764 -7.234 1.00 80.75 105 PHE A CA 1
ATOM 847 C C . PHE A 1 105 ? -11.622 2.710 -8.349 1.00 80.75 105 PHE A C 1
ATOM 849 O O . PHE A 1 105 ? -10.449 3.084 -8.434 1.00 80.75 105 PHE A O 1
ATOM 856 N N . GLY A 1 106 ? -12.552 3.066 -9.238 1.00 79.88 106 GLY A N 1
ATOM 857 C CA . GLY A 1 106 ? -12.225 3.754 -10.486 1.00 79.88 106 GLY A CA 1
ATOM 858 C C . GLY A 1 106 ? -11.288 2.919 -11.363 1.00 79.88 106 GLY A C 1
ATOM 859 O O . GLY A 1 106 ? -11.378 1.692 -11.386 1.00 79.88 106 GLY A O 1
ATOM 860 N N . ASP A 1 107 ? -10.368 3.588 -12.052 1.00 77.44 107 ASP A N 1
ATOM 861 C CA . ASP A 1 107 ? -9.466 2.925 -13.002 1.00 77.44 107 ASP A CA 1
ATOM 862 C C . ASP A 1 107 ? -8.120 2.520 -12.378 1.00 77.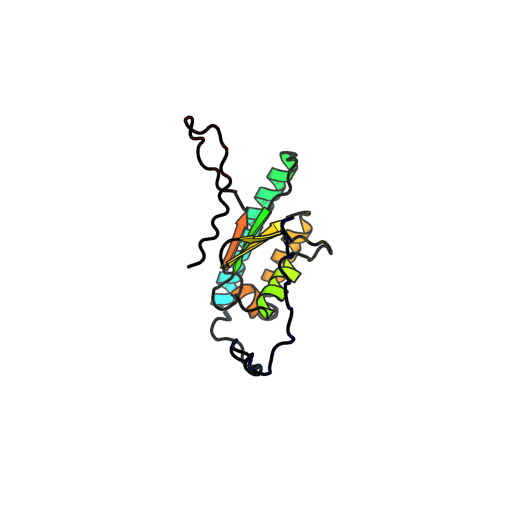44 107 ASP A C 1
ATOM 864 O O . ASP A 1 107 ? -7.379 1.724 -12.953 1.00 77.44 107 ASP A O 1
ATOM 868 N N . ARG A 1 108 ? -7.767 3.097 -11.219 1.00 84.19 108 ARG A N 1
ATOM 869 C CA . ARG A 1 108 ? -6.373 3.123 -10.735 1.00 84.19 108 ARG A CA 1
ATOM 870 C C . ARG A 1 108 ? -6.186 2.980 -9.232 1.00 84.19 108 ARG A C 1
ATOM 872 O O . ARG A 1 108 ? -5.043 2.966 -8.783 1.00 84.19 108 ARG A O 1
ATOM 879 N N . GLN A 1 109 ? -7.257 2.919 -8.446 1.00 86.69 109 GLN A N 1
ATOM 880 C CA . GLN A 1 109 ? -7.139 2.839 -6.991 1.00 86.69 109 GLN A CA 1
ATOM 881 C C . GLN A 1 109 ? -7.453 1.425 -6.528 1.00 86.69 109 GLN A C 1
ATOM 883 O O . GLN A 1 109 ? -8.483 0.865 -6.884 1.00 86.69 109 GLN A O 1
ATOM 888 N N . LEU A 1 110 ? -6.567 0.839 -5.734 1.00 88.69 110 LEU A N 1
ATOM 889 C CA . LEU A 1 110 ? -6.816 -0.409 -5.028 1.00 88.69 110 LEU A CA 1
ATOM 890 C C . LEU A 1 1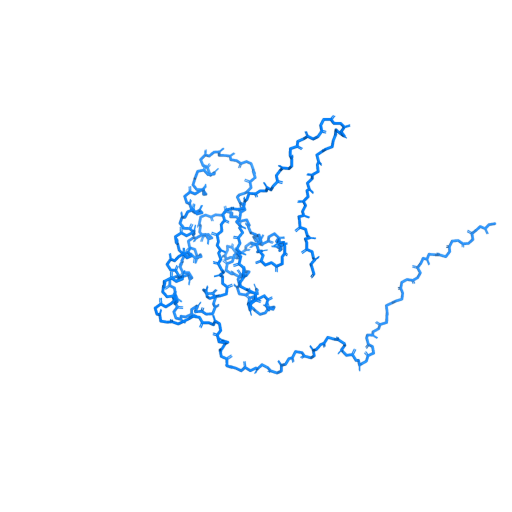10 ? -7.310 -0.079 -3.629 1.00 88.69 110 LEU A C 1
ATOM 892 O O . LEU A 1 110 ? -6.679 0.701 -2.920 1.00 88.69 110 LEU A O 1
ATOM 896 N N . LEU A 1 111 ? -8.441 -0.663 -3.249 1.00 89.56 111 LEU A N 1
ATOM 897 C CA . LEU A 1 111 ? -8.971 -0.556 -1.900 1.00 89.56 111 LEU A CA 1
ATOM 898 C C . LEU A 1 111 ? -8.550 -1.778 -1.101 1.00 89.56 111 LEU A C 1
ATOM 900 O O . LEU A 1 111 ? -8.806 -2.909 -1.523 1.00 89.56 111 LEU A O 1
ATOM 904 N N . SER A 1 112 ? -7.964 -1.550 0.067 1.00 89.44 112 SER A N 1
ATOM 905 C CA . SER A 1 112 ? -7.636 -2.614 1.009 1.00 89.44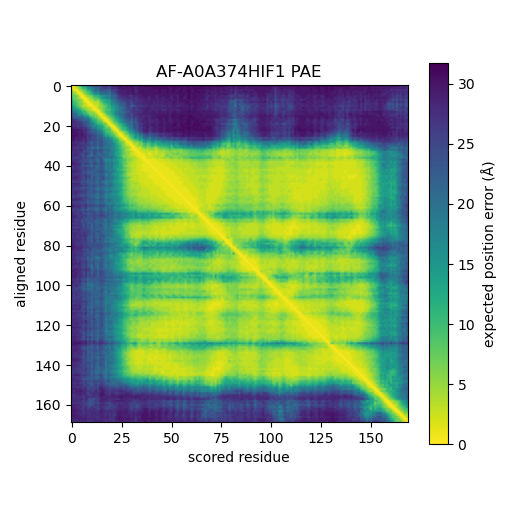 112 SER A CA 1
ATOM 906 C C . SER A 1 112 ? -8.020 -2.251 2.435 1.00 89.44 112 SER A C 1
ATOM 908 O O . SER A 1 112 ? -8.074 -1.085 2.825 1.00 89.44 112 SER A O 1
ATOM 910 N N . MET A 1 113 ? -8.344 -3.276 3.212 1.00 89.94 113 MET A N 1
ATOM 911 C CA . MET A 1 113 ? -8.618 -3.170 4.634 1.00 89.94 113 MET A CA 1
ATOM 912 C C . MET A 1 113 ? -7.308 -3.156 5.410 1.00 89.94 113 MET A C 1
ATOM 914 O O . MET A 1 113 ? -6.406 -3.945 5.140 1.00 89.94 113 MET A O 1
ATOM 918 N N . VAL A 1 114 ? -7.240 -2.306 6.429 1.00 87.56 114 VAL A N 1
ATOM 919 C CA . VAL A 1 114 ? -6.178 -2.364 7.431 1.00 87.56 114 VAL A CA 1
ATOM 920 C C . VAL A 1 114 ? -6.716 -3.146 8.621 1.00 87.56 114 VAL A C 1
ATOM 922 O O . VAL A 1 114 ? -7.487 -2.629 9.431 1.00 87.56 114 VAL A O 1
ATOM 925 N N . THR A 1 115 ? -6.347 -4.421 8.687 1.00 80.62 115 THR A N 1
ATOM 926 C CA . THR A 1 115 ? -6.720 -5.346 9.764 1.00 80.62 115 THR A CA 1
ATOM 927 C C . THR A 1 115 ? -5.852 -5.121 11.002 1.00 80.62 115 THR A C 1
ATOM 929 O O . THR A 1 115 ? -6.367 -5.021 12.115 1.00 80.62 115 THR A O 1
ATOM 932 N N . GLU A 1 116 ? -4.540 -4.987 10.802 1.00 83.56 116 GLU A N 1
ATOM 933 C CA . GLU A 1 116 ? -3.530 -4.851 11.850 1.00 83.56 116 GLU A CA 1
ATOM 934 C C . GLU A 1 116 ? -2.473 -3.798 11.501 1.00 83.56 116 GLU A C 1
ATOM 936 O O . GLU A 1 116 ? -2.244 -3.471 10.338 1.00 83.56 116 GLU A O 1
ATOM 941 N N . GLU A 1 117 ? -1.787 -3.283 12.526 1.00 84.88 117 GLU A N 1
ATOM 942 C CA . GLU A 1 117 ? -0.721 -2.282 12.340 1.00 84.88 117 GLU A CA 1
ATOM 943 C C . GLU A 1 117 ? 0.483 -2.869 11.583 1.00 84.88 117 GLU A C 1
ATOM 945 O O . GLU A 1 117 ? 1.120 -2.158 10.808 1.00 84.88 117 GLU A O 1
ATOM 950 N N . SER A 1 118 ? 0.714 -4.182 11.705 1.00 84.12 118 SER A N 1
ATOM 951 C CA . SER A 1 118 ? 1.782 -4.912 11.010 1.00 84.12 118 SER A CA 1
ATOM 952 C C . SER A 1 118 ? 1.683 -4.832 9.483 1.00 84.12 118 SER A C 1
ATOM 954 O O . SER A 1 118 ? 2.703 -4.884 8.795 1.00 84.12 118 SER A O 1
ATOM 956 N N . VAL A 1 119 ? 0.470 -4.671 8.936 1.00 85.38 119 VAL A N 1
ATOM 957 C CA . VAL A 1 119 ? 0.269 -4.460 7.493 1.00 85.38 119 VAL A CA 1
ATOM 958 C C . VAL A 1 119 ? 0.920 -3.141 7.071 1.00 85.38 119 VAL A C 1
ATOM 960 O O . VAL A 1 119 ? 1.673 -3.099 6.103 1.00 85.38 119 VAL A O 1
ATOM 963 N N . LEU A 1 120 ? 0.702 -2.072 7.841 1.00 87.81 120 LEU A N 1
ATOM 964 C CA . LEU A 1 120 ? 1.283 -0.756 7.567 1.00 87.81 120 LEU A CA 1
ATOM 965 C C . LEU A 1 120 ? 2.798 -0.729 7.812 1.00 87.81 120 LEU A C 1
ATOM 967 O O . LEU A 1 120 ? 3.519 -0.047 7.087 1.00 87.81 120 LEU A O 1
ATOM 971 N N . GLU A 1 121 ? 3.288 -1.470 8.809 1.00 87.81 121 GLU A N 1
ATOM 972 C CA . GLU A 1 121 ? 4.728 -1.637 9.057 1.00 87.81 121 GLU A CA 1
ATOM 973 C C . GLU A 1 121 ? 5.421 -2.329 7.881 1.00 87.81 121 GLU A C 1
ATOM 975 O O . GLU A 1 121 ? 6.426 -1.825 7.389 1.00 87.81 121 GLU A O 1
ATOM 980 N N . THR A 1 122 ? 4.831 -3.404 7.351 1.00 86.31 122 THR A N 1
ATOM 981 C CA . THR A 1 122 ? 5.361 -4.093 6.163 1.00 86.31 122 THR A CA 1
ATOM 982 C C . THR A 1 122 ? 5.439 -3.152 4.965 1.00 86.31 122 THR A C 1
ATOM 984 O O . THR A 1 122 ? 6.434 -3.147 4.240 1.00 86.31 122 THR A O 1
ATOM 987 N N . ILE A 1 123 ? 4.395 -2.347 4.741 1.00 86.69 123 ILE A N 1
ATOM 988 C CA . ILE A 1 123 ? 4.386 -1.379 3.641 1.00 86.69 123 ILE A CA 1
ATOM 989 C C . ILE A 1 123 ? 5.552 -0.396 3.806 1.00 86.69 123 ILE A C 1
ATOM 991 O O . ILE A 1 123 ? 6.288 -0.182 2.847 1.00 86.69 123 ILE A O 1
ATOM 995 N N . CYS A 1 124 ? 5.779 0.145 5.008 1.00 87.38 12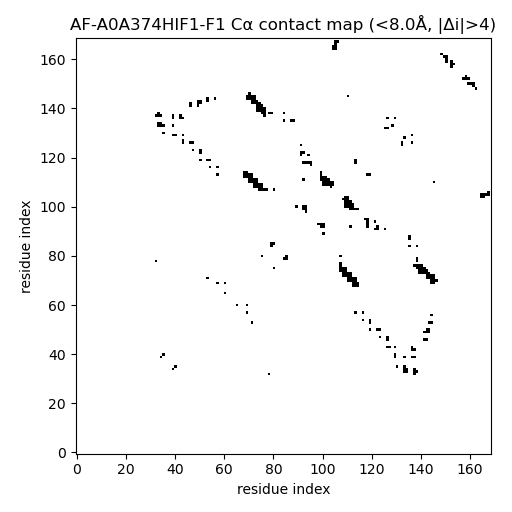4 CYS A N 1
ATOM 996 C CA . CYS A 1 124 ? 6.946 0.992 5.282 1.00 87.38 124 CYS A CA 1
ATOM 997 C C . CYS A 1 124 ? 8.269 0.269 4.980 1.00 87.38 124 CYS A C 1
ATOM 999 O O . CYS A 1 124 ? 9.113 0.814 4.274 1.00 87.38 124 CYS A O 1
ATOM 1001 N N . GLU A 1 125 ? 8.443 -0.965 5.460 1.00 87.94 125 GLU A N 1
ATOM 1002 C CA . GLU A 1 125 ? 9.662 -1.751 5.223 1.00 87.94 125 GLU A CA 1
ATOM 1003 C C . GLU A 1 125 ? 9.919 -1.998 3.729 1.00 87.94 125 GLU A C 1
ATOM 1005 O O . GLU A 1 125 ? 11.060 -1.919 3.271 1.00 87.94 125 GLU A O 1
ATOM 1010 N N . ALA A 1 126 ? 8.874 -2.274 2.946 1.00 85.75 126 ALA A N 1
ATOM 1011 C CA . ALA A 1 126 ? 8.989 -2.444 1.499 1.00 85.75 126 ALA A CA 1
ATOM 1012 C C . ALA A 1 126 ? 9.402 -1.139 0.800 1.00 85.75 126 ALA A C 1
ATOM 1014 O O . ALA A 1 126 ? 10.236 -1.160 -0.101 1.00 85.75 126 ALA A O 1
ATOM 1015 N N . LEU A 1 127 ? 8.878 0.006 1.249 1.00 86.81 127 LEU A N 1
ATOM 1016 C CA . LEU A 1 127 ? 9.248 1.324 0.723 1.00 86.81 127 LEU A CA 1
ATOM 1017 C C . LEU A 1 127 ? 10.671 1.755 1.131 1.00 86.81 127 LEU A C 1
ATOM 1019 O O . LEU A 1 127 ? 11.269 2.609 0.476 1.00 86.81 127 LEU A O 1
ATOM 1023 N N . GLU A 1 128 ? 11.233 1.190 2.203 1.00 85.38 128 GLU A N 1
ATOM 1024 C CA . GLU A 1 128 ? 12.624 1.425 2.617 1.00 85.38 128 GLU A CA 1
ATOM 1025 C C . GLU A 1 128 ? 13.642 0.640 1.770 1.00 85.38 128 GLU A C 1
ATOM 1027 O O . GLU A 1 128 ? 14.779 1.097 1.602 1.00 85.38 128 GLU A O 1
ATOM 1032 N N . LYS A 1 129 ? 13.232 -0.486 1.166 1.00 82.31 129 LYS A N 1
ATOM 1033 C CA . LYS A 1 129 ? 14.043 -1.340 0.273 1.00 82.31 129 LYS A CA 1
ATOM 1034 C C . LYS A 1 129 ? 14.158 -0.764 -1.144 1.00 82.31 129 LYS A C 1
ATOM 1036 O O . LYS A 1 129 ? 13.852 -1.419 -2.129 1.00 82.31 129 LYS A O 1
ATOM 1041 N N . LYS A 1 130 ? 14.614 0.485 -1.232 1.00 77.38 130 LYS A N 1
ATOM 1042 C CA . LYS A 1 130 ? 14.601 1.343 -2.431 1.00 77.38 130 LYS A CA 1
ATOM 1043 C C . LYS A 1 130 ? 14.989 0.638 -3.730 1.00 77.38 130 LYS A C 1
ATOM 1045 O O . LYS A 1 130 ? 14.128 0.432 -4.569 1.00 77.38 130 LYS A O 1
ATOM 1050 N N . GLU A 1 131 ? 16.266 0.305 -3.905 1.00 75.19 131 GLU A N 1
ATOM 1051 C CA . GLU A 1 131 ? 16.769 -0.246 -5.174 1.00 75.19 131 GLU A CA 1
ATOM 1052 C C . GLU A 1 131 ? 16.228 -1.662 -5.442 1.00 75.19 131 GLU A C 1
ATOM 1054 O O . GLU A 1 131 ? 15.981 -2.011 -6.592 1.00 75.19 131 GLU A O 1
ATOM 1059 N N . ASP A 1 132 ? 15.958 -2.449 -4.394 1.00 80.81 132 ASP A N 1
ATOM 1060 C CA . ASP A 1 132 ? 15.400 -3.804 -4.526 1.00 80.81 132 ASP A CA 1
ATOM 1061 C C . ASP A 1 132 ? 13.919 -3.788 -4.955 1.00 80.81 132 ASP A C 1
ATOM 1063 O O . ASP A 1 132 ? 13.446 -4.706 -5.623 1.00 80.81 132 ASP A O 1
ATOM 1067 N N . GLU A 1 133 ? 13.192 -2.725 -4.600 1.00 83.81 133 GLU A N 1
ATOM 1068 C CA . GLU A 1 133 ? 11.759 -2.543 -4.851 1.00 83.81 133 GLU A CA 1
ATOM 1069 C C . GLU A 1 133 ? 11.473 -1.314 -5.734 1.00 83.81 133 GLU A C 1
ATOM 1071 O O . GLU A 1 133 ? 10.363 -0.776 -5.729 1.00 83.81 133 GLU A O 1
ATOM 1076 N N . ALA A 1 134 ? 12.445 -0.867 -6.540 1.00 84.94 134 ALA A N 1
ATOM 1077 C CA . ALA A 1 134 ? 12.341 0.359 -7.338 1.00 84.94 134 ALA A CA 1
ATOM 1078 C C . ALA A 1 134 ? 11.105 0.355 -8.250 1.00 84.94 134 ALA A C 1
ATOM 1080 O O . ALA A 1 134 ? 10.354 1.332 -8.309 1.00 84.94 134 ALA A O 1
ATOM 1081 N N . THR A 1 135 ? 10.825 -0.781 -8.898 1.00 85.25 135 THR A N 1
ATOM 1082 C CA . THR A 1 135 ? 9.625 -0.964 -9.725 1.00 85.25 135 THR A CA 1
ATOM 1083 C C . THR A 1 135 ? 8.333 -0.860 -8.906 1.00 85.25 135 THR A C 1
ATOM 1085 O O . THR A 1 135 ? 7.358 -0.276 -9.376 1.00 85.25 135 THR A O 1
ATOM 1088 N N . LEU A 1 136 ? 8.301 -1.425 -7.693 1.00 85.75 136 LEU A N 1
ATOM 1089 C CA . LEU A 1 136 ? 7.128 -1.401 -6.814 1.00 85.75 136 LEU A CA 1
ATOM 1090 C C . LEU A 1 136 ? 6.861 0.024 -6.323 1.00 85.75 136 LEU A C 1
ATOM 1092 O O . LEU A 1 136 ? 5.752 0.530 -6.476 1.00 85.75 136 LEU A O 1
ATOM 1096 N N . ILE A 1 137 ? 7.892 0.694 -5.814 1.00 87.94 137 ILE A N 1
ATOM 1097 C CA . ILE A 1 137 ? 7.822 2.076 -5.332 1.00 87.94 137 ILE A CA 1
ATOM 1098 C C . ILE A 1 137 ? 7.372 3.008 -6.461 1.00 87.94 137 ILE A C 1
ATOM 1100 O O . ILE A 1 137 ? 6.462 3.811 -6.274 1.00 87.94 137 ILE A O 1
ATOM 1104 N N . SER A 1 138 ? 7.945 2.852 -7.655 1.00 87.69 138 SER A N 1
ATOM 1105 C CA . SER A 1 138 ? 7.581 3.659 -8.826 1.00 87.69 138 SER A CA 1
ATOM 1106 C C . SER A 1 138 ? 6.160 3.380 -9.315 1.00 87.69 138 SER A C 1
ATOM 1108 O O . SER A 1 138 ? 5.506 4.267 -9.853 1.00 87.69 138 SER A O 1
ATOM 1110 N N . SER A 1 139 ? 5.654 2.158 -9.117 1.00 87.25 139 SER A N 1
ATOM 1111 C CA . SER A 1 139 ? 4.298 1.794 -9.538 1.00 87.25 139 SER A CA 1
ATOM 1112 C C . SER A 1 139 ? 3.198 2.441 -8.691 1.00 87.25 139 SER A C 1
ATOM 1114 O O . SER A 1 139 ? 2.071 2.607 -9.165 1.00 87.25 139 SER A O 1
ATOM 1116 N N . ILE A 1 140 ? 3.512 2.819 -7.450 1.00 90.25 140 ILE A N 1
ATOM 1117 C CA . ILE A 1 140 ? 2.568 3.414 -6.507 1.00 90.25 140 ILE A CA 1
ATOM 1118 C C . ILE A 1 140 ? 2.660 4.932 -6.629 1.00 90.25 140 ILE A C 1
ATOM 1120 O O . ILE A 1 140 ? 3.697 5.525 -6.358 1.00 90.25 140 ILE A O 1
ATOM 1124 N N . ALA A 1 141 ? 1.563 5.572 -7.017 1.00 89.75 141 ALA A N 1
ATOM 1125 C CA . ALA A 1 141 ? 1.464 7.024 -7.047 1.00 89.75 141 ALA A CA 1
ATOM 1126 C C . ALA A 1 141 ? 1.188 7.597 -5.653 1.00 89.75 141 ALA A C 1
ATOM 1128 O O . ALA A 1 141 ? 1.785 8.602 -5.281 1.00 89.75 141 ALA A O 1
ATOM 1129 N N . ASP A 1 142 ? 0.274 6.969 -4.904 1.00 91.44 142 ASP A N 1
ATOM 1130 C CA . ASP A 1 142 ? -0.196 7.498 -3.622 1.00 91.44 142 ASP A CA 1
ATOM 1131 C C . ASP A 1 142 ? -0.795 6.411 -2.714 1.00 91.44 142 ASP A C 1
ATOM 1133 O O . ASP A 1 142 ? -1.239 5.367 -3.201 1.00 91.44 142 ASP A O 1
ATOM 1137 N N . ILE A 1 143 ? -0.837 6.663 -1.405 1.00 92.75 143 ILE A N 1
ATOM 1138 C CA . ILE A 1 143 ? -1.461 5.805 -0.390 1.00 92.75 143 ILE A CA 1
ATOM 1139 C C . ILE A 1 143 ? -2.186 6.687 0.625 1.00 92.75 143 ILE A C 1
ATOM 1141 O O . ILE A 1 143 ? -1.542 7.389 1.392 1.00 92.75 143 ILE A O 1
ATOM 1145 N N . ASP A 1 144 ? -3.507 6.572 0.710 1.00 92.50 144 ASP A N 1
ATOM 1146 C CA . ASP A 1 144 ? -4.325 7.408 1.593 1.00 92.50 144 ASP A CA 1
ATOM 1147 C C . ASP A 1 144 ? -5.376 6.612 2.364 1.00 92.50 144 ASP A C 1
ATOM 1149 O O . ASP A 1 144 ? -5.742 5.496 1.995 1.00 92.50 144 ASP A O 1
ATOM 1153 N N . VAL A 1 145 ? -5.907 7.211 3.434 1.00 90.88 145 VAL A N 1
ATOM 1154 C CA . VAL A 1 145 ? -7.106 6.693 4.106 1.00 90.88 145 VAL A CA 1
ATOM 1155 C C . VAL A 1 145 ? -8.309 6.916 3.195 1.00 90.88 145 VAL A C 1
ATOM 1157 O O . VAL A 1 145 ? -8.613 8.045 2.810 1.00 90.88 145 VAL A O 1
ATOM 1160 N N . PHE A 1 146 ? -9.033 5.845 2.886 1.00 89.31 146 PHE A N 1
ATOM 1161 C CA . PHE A 1 146 ? -10.232 5.938 2.072 1.00 89.31 146 PHE A CA 1
ATOM 1162 C C . PHE A 1 146 ? -11.384 6.541 2.882 1.00 89.31 146 PHE A C 1
ATOM 1164 O O . PHE A 1 146 ? -11.713 6.081 3.977 1.00 89.31 146 PHE A O 1
ATOM 1171 N N . SER A 1 147 ? -12.047 7.539 2.301 1.00 81.94 147 SER A N 1
ATOM 1172 C CA . SER A 1 147 ? -13.283 8.111 2.829 1.00 81.94 147 SER A CA 1
ATOM 1173 C C . SER A 1 147 ? -14.361 8.039 1.750 1.00 81.94 147 SER A C 1
ATOM 1175 O O . SER A 1 147 ? -14.165 8.603 0.670 1.00 81.94 147 SER A O 1
ATOM 1177 N N . PRO A 1 148 ? -15.504 7.374 2.002 1.00 77.25 148 PRO A N 1
ATOM 1178 C CA . PRO A 1 148 ? -16.569 7.299 1.018 1.00 77.25 148 PRO A CA 1
ATOM 1179 C C . PRO A 1 148 ? -17.171 8.684 0.780 1.00 77.25 148 PRO A C 1
ATOM 1181 O O . PRO A 1 148 ? -17.324 9.489 1.701 1.00 77.25 148 PRO A O 1
ATOM 1184 N N . PHE A 1 149 ? -17.551 8.945 -0.466 1.00 75.62 149 PHE A N 1
ATOM 1185 C CA . PHE A 1 149 ? -18.370 10.101 -0.794 1.00 75.62 149 PHE A CA 1
ATOM 1186 C C . PHE A 1 149 ? -19.818 9.829 -0.374 1.00 75.62 149 PHE A C 1
ATOM 1188 O O . PHE A 1 149 ? -20.394 8.807 -0.746 1.00 75.62 149 PHE A O 1
ATOM 1195 N N . ILE A 1 150 ? -20.396 10.738 0.410 1.00 74.00 150 ILE A N 1
ATOM 1196 C CA . ILE A 1 150 ? -21.788 10.665 0.858 1.00 74.00 150 ILE A CA 1
ATOM 1197 C C . ILE A 1 150 ? -22.521 11.836 0.211 1.00 74.00 150 ILE A C 1
ATOM 1199 O O . ILE A 1 150 ? -22.240 12.992 0.535 1.00 74.00 150 ILE A O 1
ATOM 1203 N N . GLU A 1 151 ? -23.442 11.547 -0.709 1.00 69.31 151 GLU A N 1
ATOM 1204 C CA . GLU A 1 151 ? -24.296 12.590 -1.274 1.00 69.31 151 GLU A CA 1
ATOM 1205 C C . GLU A 1 151 ? -25.238 13.155 -0.202 1.00 69.31 151 GLU A C 1
ATOM 1207 O O . GLU A 1 151 ? -25.792 12.396 0.604 1.00 69.31 151 GLU A O 1
ATOM 1212 N N . PRO A 1 152 ? -25.428 14.486 -0.161 1.00 66.94 152 PRO A N 1
ATOM 1213 C CA . PRO A 1 152 ? -26.382 15.093 0.748 1.00 66.94 152 PRO A CA 1
ATOM 1214 C C . PRO A 1 152 ? -27.798 14.601 0.434 1.00 66.94 152 PRO A C 1
ATOM 1216 O O . PRO A 1 152 ? -28.216 14.524 -0.716 1.00 66.94 152 PRO A O 1
ATOM 1219 N N . PHE A 1 153 ? -28.538 14.273 1.490 1.00 62.12 153 PHE A N 1
ATOM 1220 C CA . PHE A 1 153 ? -29.889 13.730 1.402 1.00 62.12 153 PHE A CA 1
ATOM 1221 C C . PHE A 1 153 ? -30.851 14.687 0.678 1.00 62.12 153 PHE A C 1
ATOM 1223 O O . PHE A 1 153 ? -31.149 15.778 1.176 1.00 62.12 153 PHE A O 1
ATOM 1230 N N . GLU A 1 154 ? -31.395 14.252 -0.459 1.00 64.56 154 GLU A N 1
ATOM 1231 C CA . GLU A 1 154 ? -32.487 14.946 -1.141 1.00 64.56 154 GLU A CA 1
ATOM 1232 C C . GLU A 1 154 ? -33.832 14.602 -0.486 1.00 64.56 154 GLU A C 1
ATOM 1234 O O . GLU A 1 154 ? -34.362 13.495 -0.616 1.00 64.56 154 GLU A O 1
ATOM 1239 N N . LYS A 1 155 ? -34.412 15.589 0.209 1.00 61.19 155 LYS A N 1
ATOM 1240 C CA . LYS A 1 155 ? -35.696 15.466 0.925 1.00 61.19 155 LYS A CA 1
ATOM 1241 C C . LYS A 1 155 ? -36.876 15.041 0.046 1.00 61.19 155 LYS A C 1
ATOM 1243 O O . LYS A 1 155 ? -37.850 14.529 0.588 1.00 61.19 155 LYS A O 1
ATOM 1248 N N . GLU A 1 156 ? -36.814 15.263 -1.265 1.00 62.16 156 GLU A N 1
ATOM 1249 C CA . GLU A 1 156 ? -37.918 14.953 -2.182 1.00 62.16 156 GLU A CA 1
ATOM 1250 C C . GLU A 1 156 ? -38.030 13.461 -2.519 1.00 62.16 156 GLU A C 1
ATOM 1252 O O . GLU A 1 156 ? -39.136 12.993 -2.776 1.00 62.16 156 GLU A O 1
ATOM 1257 N N . ASN A 1 157 ? -36.933 12.696 -2.454 1.00 57.28 157 ASN A N 1
ATOM 1258 C CA . ASN A 1 157 ? -36.907 11.319 -2.962 1.00 57.28 157 ASN A CA 1
ATOM 1259 C C . ASN A 1 157 ? -36.794 10.238 -1.878 1.00 57.28 157 ASN A C 1
ATOM 1261 O O . ASN A 1 157 ? -37.026 9.073 -2.177 1.00 57.28 157 ASN A O 1
ATOM 1265 N N . ASN A 1 158 ? -36.497 10.597 -0.622 1.00 49.72 158 ASN A N 1
ATOM 1266 C CA . ASN A 1 158 ? -36.456 9.677 0.528 1.00 49.72 158 ASN A CA 1
ATOM 1267 C C . ASN A 1 158 ? -35.596 8.407 0.295 1.00 49.72 158 ASN A C 1
ATOM 1269 O O . ASN A 1 158 ? -35.903 7.330 0.809 1.00 49.72 158 ASN A O 1
ATOM 1273 N N . VAL A 1 159 ? -34.519 8.530 -0.490 1.00 48.19 159 VAL A N 1
ATOM 1274 C CA . VAL A 1 159 ? -33.587 7.446 -0.843 1.00 48.19 159 VAL A CA 1
ATOM 1275 C C . VAL A 1 159 ? -32.157 7.909 -0.570 1.00 48.19 159 VAL A C 1
ATOM 1277 O O . VAL A 1 159 ? -31.777 9.021 -0.929 1.00 48.19 159 VAL A O 1
ATOM 1280 N N . TYR A 1 160 ? -31.356 7.044 0.056 1.00 50.81 160 TYR A N 1
ATOM 1281 C CA . TYR A 1 160 ? -29.904 7.203 0.114 1.00 50.81 160 TYR A CA 1
ATOM 1282 C C . TYR A 1 160 ? -29.291 6.594 -1.150 1.00 50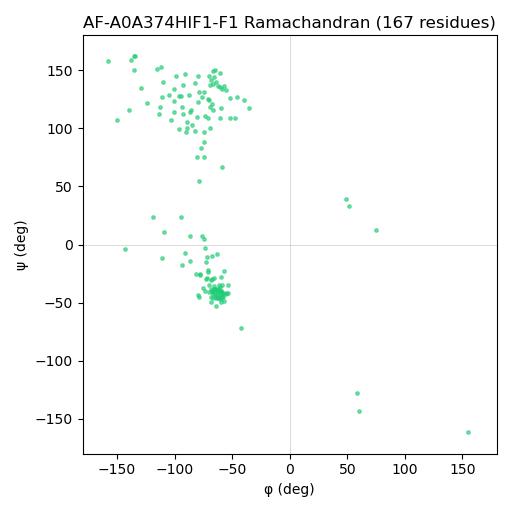.81 160 TYR A C 1
ATOM 1284 O O . TYR A 1 160 ? -29.387 5.383 -1.359 1.00 50.81 160 TYR A O 1
ATOM 1292 N N . SER A 1 161 ? -28.658 7.417 -1.984 1.00 48.88 161 SER A N 1
ATOM 1293 C CA . SER A 1 161 ? -27.898 6.960 -3.149 1.00 48.88 161 SER A CA 1
ATOM 1294 C C . SER A 1 161 ? -26.432 6.776 -2.761 1.00 48.88 161 SER A C 1
ATOM 1296 O O . SER A 1 161 ? -25.731 7.739 -2.466 1.00 48.88 161 SER A O 1
ATOM 1298 N N . PHE A 1 162 ? -25.952 5.533 -2.757 1.00 47.03 162 PHE A N 1
ATOM 1299 C CA . PHE A 1 162 ? -24.518 5.245 -2.712 1.00 47.03 162 PHE A CA 1
ATOM 1300 C C . PHE A 1 162 ? -24.010 5.169 -4.153 1.00 47.03 162 PHE A C 1
ATOM 1302 O O . PHE A 1 162 ? -24.162 4.143 -4.817 1.00 47.03 162 PHE A O 1
ATOM 1309 N N . LEU A 1 163 ? -23.449 6.263 -4.668 1.00 44.78 163 LEU A N 1
ATOM 1310 C CA . LEU A 1 163 ? -22.850 6.267 -6.001 1.00 44.78 163 LEU A CA 1
ATOM 1311 C C . LEU A 1 163 ? -21.404 5.765 -5.925 1.00 44.78 163 LEU A C 1
ATOM 1313 O O . LEU A 1 163 ? -20.487 6.494 -5.550 1.00 44.78 163 LEU A O 1
ATOM 1317 N N . TYR A 1 164 ? -21.188 4.513 -6.331 1.00 38.50 164 TYR A N 1
ATOM 1318 C CA . TYR A 1 164 ? -19.864 4.054 -6.741 1.00 38.50 164 TYR A CA 1
ATOM 1319 C C . TYR A 1 164 ? -19.551 4.717 -8.081 1.00 38.50 164 TYR A C 1
ATOM 1321 O O . TYR A 1 164 ? -20.178 4.414 -9.095 1.00 38.50 164 TYR A O 1
ATOM 1329 N N . ASN A 1 165 ? -18.622 5.670 -8.085 1.00 36.31 165 ASN A N 1
ATOM 1330 C CA . ASN A 1 165 ? -18.259 6.419 -9.283 1.00 36.31 165 ASN A CA 1
ATOM 1331 C C . ASN A 1 165 ? -17.410 5.539 -10.220 1.00 36.31 165 ASN A C 1
ATOM 1333 O O . ASN A 1 165 ? -16.196 5.687 -10.313 1.00 36.31 165 ASN A O 1
ATOM 1337 N N . SER A 1 166 ? -18.043 4.591 -10.909 1.00 39.00 166 SER A N 1
ATOM 1338 C CA . SER A 1 166 ? -17.465 3.907 -12.063 1.00 39.00 166 SER A CA 1
ATOM 1339 C C . SER A 1 166 ? -17.622 4.809 -13.287 1.00 39.00 166 SER A C 1
ATOM 1341 O O . SER A 1 166 ? -18.495 4.599 -14.131 1.00 39.00 166 SER A O 1
ATOM 1343 N N . LYS A 1 167 ? -16.801 5.859 -13.373 1.00 35.97 167 LYS A N 1
ATOM 1344 C CA . LYS A 1 167 ? -16.598 6.579 -14.633 1.00 35.97 167 LYS A CA 1
ATOM 1345 C C . LYS A 1 167 ? -15.665 5.750 -15.512 1.00 35.97 167 LYS A C 1
ATOM 1347 O O . LYS A 1 167 ? -14.474 6.011 -15.550 1.00 35.97 167 LYS A O 1
ATOM 1352 N N . CYS A 1 168 ? -16.216 4.775 -16.230 1.00 35.47 168 CYS A N 1
ATOM 1353 C CA . CYS A 1 168 ? -15.559 4.279 -17.435 1.00 35.47 168 CYS A CA 1
ATOM 1354 C C . CYS A 1 168 ? -15.604 5.401 -18.477 1.00 35.47 168 CYS A C 1
ATOM 1356 O O . CYS A 1 168 ? -16.691 5.886 -18.812 1.00 35.47 168 CYS A O 1
ATOM 1358 N N . ARG A 1 169 ? -14.436 5.836 -18.946 1.00 34.44 169 ARG A N 1
ATOM 1359 C CA . ARG A 1 169 ? -14.297 6.743 -20.084 1.00 34.44 169 ARG A CA 1
ATOM 1360 C C . ARG A 1 169 ? -13.706 5.998 -21.267 1.00 34.44 169 ARG A C 1
ATOM 1362 O O . ARG A 1 169 ? -12.848 5.125 -21.026 1.00 34.44 169 ARG A O 1
#

pLDDT: mean 75.12, std 16.36, range [34.44, 93.69]